Protein AF-A0A2G2HK01-F1 (afdb_monomer)

Secondary structure (DSSP, 8-state):
--HHHHHHHHHHHHHHHHHS---PPPTTHHHHHHHHHHHHHHHHHHTS---SS-HHHHHHHHHHHHHHHHHHHHTT--GGGSTTTTS--HHHHHHT-----------HHHHHHHHHHHHHHHHHHHHHHHHHHTT--

Structure (mmCIF, N/CA/C/O backbone):
data_AF-A0A2G2HK01-F1
#
_entry.id   AF-A0A2G2HK01-F1
#
loop_
_atom_site.group_PDB
_atom_site.id
_atom_site.type_symbol
_atom_site.label_atom_id
_atom_site.label_alt_id
_atom_site.label_comp_id
_atom_site.label_asym_id
_atom_site.label_entity_id
_atom_site.label_seq_id
_atom_site.pdbx_PDB_ins_code
_atom_site.Cartn_x
_atom_site.Cartn_y
_atom_site.Cartn_z
_atom_site.occupancy
_atom_site.B_iso_or_equiv
_atom_site.auth_seq_id
_atom_site.auth_comp_id
_atom_site.auth_asym_id
_atom_site.auth_atom_id
_atom_site.pdbx_PDB_model_num
ATOM 1 N N . MET A 1 1 ? -70.592 -17.826 31.560 1.00 55.47 1 MET A N 1
ATOM 2 C CA . MET A 1 1 ? -70.118 -16.993 32.683 1.00 55.47 1 MET A CA 1
ATOM 3 C C . MET A 1 1 ? -70.960 -15.733 32.744 1.00 55.47 1 MET A C 1
ATOM 5 O O . MET A 1 1 ? -71.264 -15.194 31.686 1.00 55.47 1 MET A O 1
ATOM 9 N N . ASN A 1 2 ? -71.376 -15.318 33.939 1.00 65.50 2 ASN A N 1
ATOM 10 C CA . ASN A 1 2 ? -72.140 -14.092 34.177 1.00 65.50 2 ASN A CA 1
ATOM 11 C C . ASN A 1 2 ? -71.162 -12.907 34.314 1.00 65.50 2 ASN A C 1
ATOM 13 O O . ASN A 1 2 ? -70.094 -13.079 34.890 1.00 65.50 2 ASN A O 1
ATOM 17 N N . ASP A 1 3 ? -71.505 -11.713 33.826 1.00 73.31 3 ASP A N 1
ATOM 18 C CA . ASP A 1 3 ? -70.602 -10.537 33.812 1.00 73.31 3 ASP A CA 1
ATOM 19 C C . ASP A 1 3 ? -70.086 -10.149 35.212 1.00 73.31 3 ASP A C 1
ATOM 21 O O . ASP A 1 3 ? -68.968 -9.671 35.395 1.00 73.31 3 ASP A O 1
ATOM 25 N N . LYS A 1 4 ? -70.899 -10.433 36.234 1.00 75.00 4 LYS A N 1
ATOM 26 C CA . LYS A 1 4 ? -70.563 -10.227 37.647 1.00 75.00 4 LYS A CA 1
ATOM 27 C C . LYS A 1 4 ? -69.402 -11.107 38.119 1.00 75.00 4 LYS A C 1
ATOM 29 O O . LYS A 1 4 ? -68.633 -10.675 38.970 1.00 75.00 4 LYS A O 1
ATOM 34 N N . ASP A 1 5 ? -69.263 -12.307 37.560 1.00 77.69 5 ASP A N 1
ATOM 35 C CA . ASP A 1 5 ? -68.208 -13.252 37.937 1.00 77.69 5 ASP A CA 1
ATOM 36 C C . ASP A 1 5 ? -66.843 -12.792 37.400 1.00 77.69 5 ASP A C 1
ATOM 38 O O . ASP A 1 5 ? -65.831 -12.945 38.079 1.00 77.69 5 ASP A O 1
ATOM 42 N N . ASN A 1 6 ? -66.818 -12.165 36.216 1.00 77.81 6 ASN A N 1
ATOM 43 C CA . ASN A 1 6 ? -65.603 -11.592 35.626 1.00 77.81 6 ASN A CA 1
ATOM 44 C C . ASN A 1 6 ? -65.096 -10.399 36.446 1.00 77.81 6 ASN A C 1
ATOM 46 O O . ASN A 1 6 ? -63.906 -10.301 36.727 1.00 77.81 6 ASN A O 1
ATOM 50 N N . HIS A 1 7 ? -66.012 -9.533 36.889 1.00 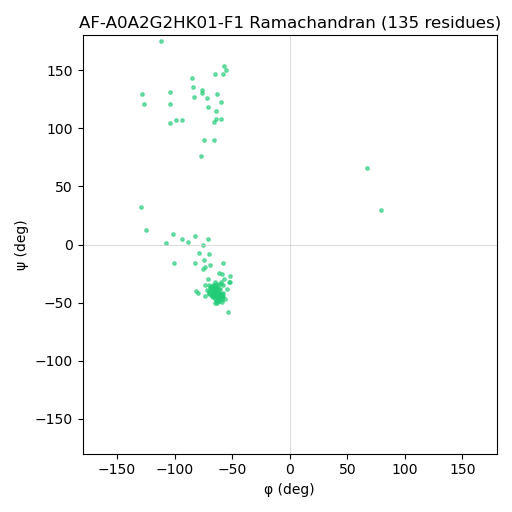82.25 7 HIS A N 1
ATOM 51 C CA . HIS A 1 7 ? -65.671 -8.357 37.691 1.00 82.25 7 HIS A CA 1
ATOM 52 C C . HIS A 1 7 ? -65.077 -8.733 39.056 1.00 82.25 7 HIS A C 1
ATOM 54 O O . HIS A 1 7 ? -64.115 -8.120 39.511 1.00 82.25 7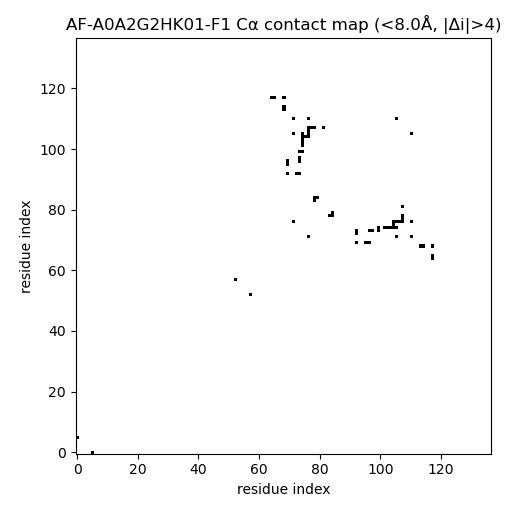 HIS A O 1
ATOM 60 N N . LEU A 1 8 ? -65.617 -9.781 39.688 1.00 83.88 8 LEU A N 1
ATOM 61 C CA . LEU A 1 8 ? -65.085 -10.324 40.940 1.00 83.88 8 LEU A CA 1
ATOM 62 C C . LEU A 1 8 ? -63.692 -10.938 40.757 1.00 83.88 8 LEU A C 1
ATOM 64 O O . LEU A 1 8 ? -62.852 -10.827 41.650 1.00 83.88 8 LEU A O 1
ATOM 68 N N . LEU A 1 9 ? -63.443 -11.576 39.610 1.00 86.25 9 LEU A N 1
ATOM 69 C CA . LEU A 1 9 ? -62.143 -12.156 39.284 1.00 86.25 9 LEU A CA 1
ATOM 70 C C . LEU A 1 9 ? -61.088 -11.069 39.028 1.00 86.25 9 LEU A C 1
ATOM 72 O O . LEU A 1 9 ? -59.980 -11.168 39.553 1.00 86.25 9 LEU A O 1
ATOM 76 N N . ASP A 1 10 ? -61.445 -10.010 38.300 1.00 87.25 10 ASP A N 1
ATOM 77 C CA . ASP A 1 10 ? -60.569 -8.859 38.052 1.00 87.25 10 ASP A CA 1
ATOM 78 C C . ASP A 1 10 ? -60.238 -8.098 39.343 1.00 87.25 10 ASP A C 1
ATOM 80 O O . ASP A 1 10 ? -59.077 -7.749 39.577 1.00 87.25 10 ASP A O 1
ATOM 84 N N . ASP A 1 11 ? -61.222 -7.892 40.223 1.00 89.12 11 ASP A N 1
ATOM 85 C CA . ASP A 1 11 ? -61.003 -7.259 41.529 1.00 89.12 11 ASP A CA 1
ATOM 86 C C . ASP A 1 11 ? -60.109 -8.120 42.432 1.00 89.12 11 ASP A C 1
ATOM 88 O O . ASP A 1 11 ? -59.240 -7.598 43.140 1.00 89.12 11 ASP A O 1
ATOM 92 N N . PHE A 1 12 ? -60.269 -9.446 42.378 1.00 87.88 12 PHE A N 1
ATOM 93 C CA . PHE A 1 12 ? -59.417 -10.387 43.101 1.00 87.88 12 PHE A CA 1
ATOM 94 C C . PHE A 1 12 ? -57.970 -10.357 42.590 1.00 87.88 12 PHE A C 1
ATOM 96 O O . PHE A 1 12 ? -57.038 -10.246 43.390 1.00 87.88 12 PHE A O 1
ATOM 103 N N . ILE A 1 13 ? -57.770 -10.383 41.269 1.00 86.50 13 ILE A N 1
ATOM 104 C CA . ILE A 1 13 ? -56.442 -10.297 40.645 1.00 86.50 13 ILE A CA 1
ATOM 105 C C . ILE A 1 13 ? -55.776 -8.956 40.971 1.00 86.50 13 ILE A C 1
ATOM 107 O O . ILE A 1 13 ? -54.621 -8.933 41.401 1.00 86.50 13 ILE A O 1
ATOM 111 N N . ASN A 1 14 ? -56.500 -7.840 40.854 1.00 85.56 14 ASN A N 1
ATOM 112 C CA . ASN A 1 14 ? -55.976 -6.516 41.198 1.00 85.56 14 ASN A CA 1
ATOM 113 C C . ASN A 1 14 ? -55.571 -6.408 42.669 1.00 85.56 14 ASN A C 1
ATOM 115 O O . ASN A 1 14 ? -54.562 -5.774 42.988 1.00 85.56 14 ASN A O 1
ATOM 119 N N . LYS A 1 15 ? -56.341 -7.025 43.572 1.00 86.00 15 LYS A N 1
ATOM 120 C CA . LYS A 1 15 ? -56.014 -7.059 44.997 1.00 86.00 15 LYS A CA 1
ATOM 121 C C . LYS A 1 15 ? -54.756 -7.884 45.259 1.00 86.00 15 LYS A C 1
ATOM 123 O O . LYS A 1 15 ? -53.863 -7.394 45.944 1.00 86.00 15 LYS A O 1
ATOM 128 N N . MET A 1 16 ? -54.630 -9.060 44.642 1.00 83.75 16 MET A N 1
ATOM 129 C CA . MET A 1 16 ? -53.420 -9.881 44.766 1.00 83.75 16 MET A CA 1
ATOM 130 C C . MET A 1 16 ? -52.174 -9.172 44.217 1.00 83.75 16 MET A C 1
ATOM 132 O O . MET A 1 16 ? -51.126 -9.195 44.858 1.00 83.75 16 MET A O 1
ATOM 136 N N . ILE A 1 17 ? -52.281 -8.485 43.075 1.00 82.06 17 ILE A N 1
ATOM 137 C CA . ILE A 1 17 ? -51.164 -7.724 42.488 1.00 82.06 17 ILE A CA 1
ATOM 138 C C . ILE A 1 17 ? -50.769 -6.535 43.378 1.00 82.06 17 ILE A C 1
ATOM 140 O O . ILE A 1 17 ? -49.581 -6.270 43.541 1.00 82.06 17 ILE A O 1
ATOM 144 N N . LYS A 1 18 ? -51.737 -5.834 43.987 1.00 80.12 18 LYS A N 1
ATOM 145 C CA . LYS A 1 18 ? -51.464 -4.719 44.916 1.00 80.12 18 LYS A CA 1
ATOM 146 C C . LYS A 1 18 ? -50.861 -5.160 46.248 1.00 80.12 18 LYS A C 1
ATOM 148 O O . LYS A 1 18 ? -50.089 -4.403 46.829 1.00 80.12 18 LYS A O 1
ATOM 153 N N . GLU A 1 19 ? -51.257 -6.326 46.753 1.00 79.00 19 GLU A N 1
ATOM 154 C CA . GLU A 1 19 ? -50.768 -6.875 48.025 1.00 79.00 19 GLU A CA 1
ATOM 155 C C . GLU A 1 19 ? -49.417 -7.590 47.876 1.00 79.00 19 GLU A C 1
ATOM 157 O O . GLU A 1 19 ? -48.717 -7.805 48.866 1.00 79.00 19 GLU A O 1
ATOM 162 N N . THR A 1 20 ? -49.015 -7.911 46.644 1.00 74.19 20 THR A N 1
ATOM 163 C CA . THR A 1 20 ? -47.686 -8.454 46.362 1.00 74.19 20 THR A CA 1
ATOM 164 C C . THR A 1 20 ? -46.637 -7.345 46.529 1.00 74.19 20 THR A C 1
ATOM 166 O O . THR A 1 20 ? -46.769 -6.281 45.917 1.00 74.19 20 THR A O 1
ATOM 169 N N . PRO A 1 21 ? -45.585 -7.544 47.346 1.00 68.31 21 PRO A N 1
ATOM 170 C CA . PRO A 1 21 ? -44.530 -6.554 47.500 1.00 68.31 21 PRO A CA 1
ATOM 171 C C . PRO A 1 21 ? -43.868 -6.296 46.147 1.00 68.31 21 PRO A C 1
ATOM 173 O O . PRO A 1 21 ? -43.364 -7.210 45.500 1.00 68.31 21 PRO A O 1
ATOM 176 N N . ILE A 1 22 ? -43.881 -5.033 45.721 1.00 70.75 22 ILE A N 1
ATOM 177 C CA . ILE A 1 22 ? -43.235 -4.602 44.484 1.00 70.75 22 ILE A CA 1
ATOM 178 C C . ILE A 1 22 ? -41.734 -4.831 44.663 1.00 70.75 22 ILE A C 1
ATOM 180 O O . ILE A 1 22 ? -41.087 -4.123 45.442 1.00 70.75 22 ILE A O 1
ATOM 184 N N . GLU A 1 23 ? -41.190 -5.830 43.970 1.00 71.38 23 GLU A N 1
ATOM 185 C CA . GLU A 1 23 ? -39.754 -6.079 43.928 1.00 71.38 23 GLU A CA 1
ATOM 186 C C . GLU A 1 23 ? -39.074 -4.835 43.359 1.00 71.38 23 GLU A C 1
ATOM 188 O O . GLU A 1 23 ? -39.220 -4.484 42.186 1.00 71.38 23 GLU A O 1
ATOM 193 N N . LYS A 1 24 ? -38.378 -4.099 44.228 1.00 73.62 24 LYS A N 1
ATOM 194 C CA . LYS A 1 24 ? -37.617 -2.933 43.800 1.00 73.62 24 LYS A CA 1
ATOM 195 C C . LYS A 1 24 ? -36.343 -3.440 43.135 1.00 73.62 24 LYS A C 1
ATOM 197 O O . LYS A 1 24 ? -35.657 -4.273 43.734 1.00 73.62 24 LYS A O 1
ATOM 202 N N . PRO A 1 25 ? -36.006 -2.947 41.932 1.00 76.94 25 PRO A N 1
ATOM 203 C CA . PRO A 1 25 ? -34.728 -3.276 41.328 1.00 76.94 25 PRO A CA 1
ATOM 204 C C . PRO A 1 25 ? -33.599 -2.869 42.280 1.00 76.94 25 PRO A C 1
ATOM 206 O O . PRO A 1 25 ? -33.759 -1.961 43.104 1.00 76.94 25 PRO A O 1
ATOM 209 N N . SER A 1 26 ? -32.454 -3.543 42.174 1.00 83.12 26 SER A N 1
ATOM 210 C CA . SER A 1 26 ? -31.275 -3.142 42.937 1.00 83.12 26 SER A CA 1
ATOM 211 C C . SER A 1 26 ? -30.934 -1.677 42.646 1.00 83.12 26 SER A C 1
ATOM 213 O O . SER A 1 26 ? -31.193 -1.175 41.549 1.00 83.12 26 SER A O 1
ATOM 215 N N . ALA A 1 27 ? -30.344 -0.985 43.624 1.00 82.31 27 ALA A N 1
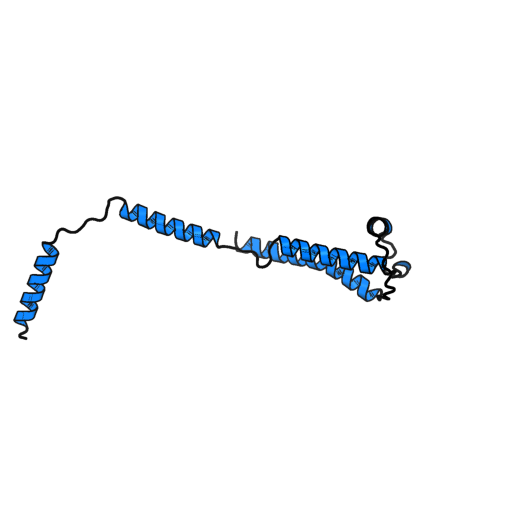ATOM 216 C CA . ALA A 1 27 ? -29.947 0.417 43.471 1.00 82.31 27 ALA A CA 1
ATOM 217 C C . ALA A 1 27 ? -29.074 0.641 42.218 1.00 82.31 27 ALA A C 1
ATOM 219 O O . ALA A 1 27 ? -29.197 1.662 41.546 1.00 82.31 27 ALA A O 1
ATOM 220 N N . ASP A 1 28 ? -28.280 -0.369 41.857 1.00 85.00 28 ASP A N 1
ATOM 221 C CA . ASP A 1 28 ? -27.343 -0.334 40.734 1.00 85.00 28 ASP A CA 1
ATOM 222 C C . ASP A 1 28 ? -27.922 -0.877 39.420 1.00 85.00 28 ASP A C 1
ATOM 22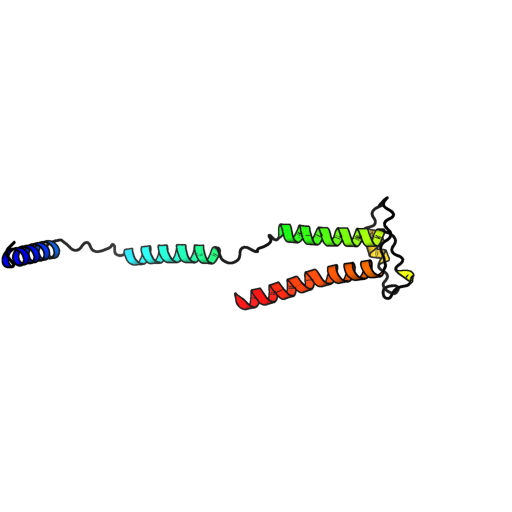4 O O . ASP A 1 28 ? -27.204 -0.978 38.428 1.00 85.00 28 ASP A O 1
ATOM 228 N N . PHE A 1 29 ? -29.209 -1.235 39.366 1.00 83.69 29 PHE A N 1
ATOM 229 C CA . PHE A 1 29 ? -29.818 -1.831 38.172 1.00 83.69 29 PHE A CA 1
ATOM 230 C C . PHE A 1 29 ? -29.648 -0.948 36.930 1.00 83.69 29 PHE A C 1
ATOM 232 O O . PHE A 1 29 ? -29.215 -1.424 35.884 1.00 83.69 29 PHE A O 1
ATOM 239 N N . SER A 1 30 ? -29.928 0.352 37.060 1.00 87.50 30 SER A N 1
ATOM 240 C CA . SER A 1 30 ? -29.781 1.306 35.954 1.00 87.50 30 SER A CA 1
ATOM 241 C C . SER A 1 30 ? -28.317 1.466 35.529 1.00 87.50 30 SER A C 1
ATOM 243 O O . SER A 1 30 ? -28.021 1.469 34.335 1.00 87.50 30 SER A O 1
ATOM 245 N N . GLY A 1 31 ? -27.392 1.517 36.496 1.00 86.88 31 GLY A N 1
ATOM 246 C CA . GLY A 1 31 ? -25.952 1.580 36.230 1.00 86.88 31 GLY A CA 1
ATOM 247 C C . GLY A 1 31 ? -25.459 0.348 35.472 1.00 86.88 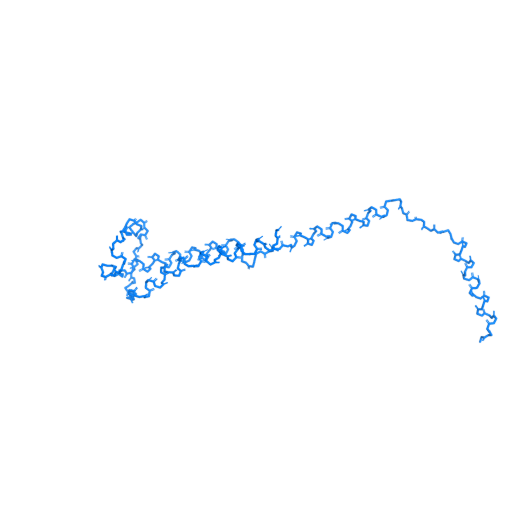31 GLY A C 1
ATOM 248 O O . GLY A 1 31 ? -24.853 0.478 34.415 1.00 86.88 31 GLY A O 1
ATOM 249 N N . ASN A 1 32 ? -25.836 -0.846 35.932 1.00 87.44 32 ASN A N 1
ATOM 250 C CA . ASN A 1 32 ? -25.465 -2.112 35.300 1.00 87.44 32 ASN A CA 1
ATOM 251 C C . ASN A 1 32 ? -26.047 -2.263 33.886 1.00 87.44 32 ASN A C 1
ATOM 253 O O . ASN A 1 32 ? -25.376 -2.778 32.991 1.00 87.44 32 ASN A O 1
ATOM 257 N N . VAL A 1 33 ? -27.286 -1.807 33.664 1.00 89.00 33 VAL A N 1
ATOM 258 C CA . VAL A 1 33 ? -27.906 -1.799 32.330 1.00 89.00 33 VAL A CA 1
ATOM 259 C C . VAL A 1 33 ? -27.191 -0.808 31.413 1.00 89.00 33 VAL A C 1
ATOM 261 O O . VAL A 1 33 ? -26.877 -1.158 30.276 1.00 89.00 33 VAL A O 1
ATOM 264 N N . MET A 1 34 ? -26.881 0.396 31.897 1.00 87.38 34 MET A N 1
ATOM 265 C CA . MET A 1 34 ? -26.177 1.401 31.102 1.00 87.38 34 MET A CA 1
ATOM 266 C C . MET A 1 34 ? -24.741 0.968 30.781 1.00 87.38 34 MET A C 1
ATOM 268 O O . MET A 1 34 ? -24.289 1.148 29.654 1.00 87.38 34 MET A O 1
ATOM 272 N N . ASP A 1 35 ? -24.050 0.311 31.710 1.00 88.19 35 ASP A N 1
ATOM 273 C CA . ASP A 1 35 ? -22.726 -0.273 31.479 1.00 88.19 35 ASP A CA 1
ATOM 274 C C . ASP A 1 35 ? -22.779 -1.421 30.463 1.00 88.19 35 ASP A C 1
ATOM 276 O O . ASP A 1 35 ? -21.942 -1.507 29.556 1.00 88.19 35 ASP A O 1
ATOM 280 N N . ALA A 1 36 ? -23.798 -2.279 30.537 1.00 86.38 36 ALA A N 1
ATOM 281 C CA . ALA A 1 36 ? -24.025 -3.311 29.530 1.00 86.38 36 ALA A CA 1
ATOM 282 C C . ALA A 1 36 ? -24.295 -2.702 28.140 1.00 86.38 36 ALA A C 1
ATOM 284 O O . ALA A 1 36 ? -23.729 -3.161 27.147 1.00 86.38 36 ALA A O 1
ATOM 285 N N . ILE A 1 37 ? -25.090 -1.633 28.054 1.00 86.69 37 ILE A N 1
ATOM 286 C CA . ILE A 1 37 ? -25.355 -0.924 26.793 1.00 86.69 37 ILE A CA 1
ATOM 287 C C . ILE A 1 37 ? -24.071 -0.276 26.263 1.00 86.69 37 ILE A C 1
ATOM 289 O O . ILE A 1 37 ? -23.688 -0.528 25.121 1.00 86.69 37 ILE A O 1
ATOM 293 N N . ASN A 1 38 ? -23.349 0.469 27.100 1.00 84.50 38 ASN A N 1
ATOM 294 C CA . ASN A 1 38 ? -22.100 1.135 26.734 1.00 84.50 38 ASN A CA 1
ATOM 295 C C . ASN A 1 38 ? -21.046 0.137 26.248 1.00 84.50 38 ASN A C 1
ATOM 297 O O . ASN A 1 38 ? -20.373 0.373 25.248 1.00 84.50 38 ASN A O 1
ATOM 301 N N . THR A 1 39 ? -20.904 -1.016 26.905 1.00 80.81 39 THR A N 1
ATOM 302 C CA . THR A 1 39 ? -19.955 -2.048 26.461 1.00 80.81 39 THR A CA 1
ATOM 303 C C . THR A 1 39 ? -20.346 -2.669 25.119 1.00 80.81 39 THR A C 1
ATOM 305 O O . THR A 1 39 ? -19.461 -2.982 24.318 1.00 80.81 39 THR A O 1
ATOM 308 N N . LEU A 1 40 ? -21.642 -2.822 24.831 1.00 77.94 40 LEU A N 1
ATOM 309 C CA . LEU A 1 40 ? -22.135 -3.273 23.527 1.00 77.94 40 LEU A CA 1
ATOM 310 C C . LEU A 1 40 ? -21.927 -2.211 22.440 1.00 77.94 40 LEU A C 1
ATOM 312 O O . LEU A 1 40 ? -21.468 -2.547 21.347 1.00 77.94 40 LEU A O 1
ATOM 316 N N . GLU A 1 41 ? -22.183 -0.939 22.744 1.00 74.56 41 GLU A N 1
ATOM 317 C CA . GLU A 1 41 ? -21.946 0.186 21.834 1.00 74.56 41 GLU A CA 1
ATOM 318 C C . GLU A 1 41 ? -20.457 0.365 21.532 1.00 74.56 41 GLU A C 1
ATOM 320 O O . GLU A 1 41 ? -20.074 0.463 20.369 1.00 74.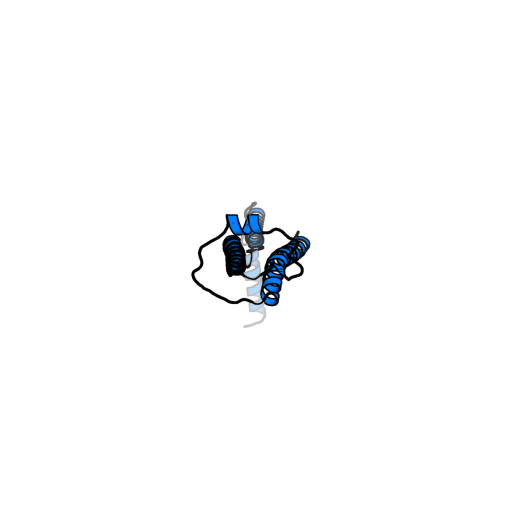56 41 GLU A O 1
ATOM 325 N N . LEU A 1 42 ? -19.589 0.286 22.545 1.00 68.81 42 LEU A N 1
ATOM 326 C CA . LEU A 1 42 ? -18.134 0.328 22.379 1.00 68.81 42 LEU A CA 1
ATOM 327 C C . LEU A 1 42 ? -17.620 -0.863 21.563 1.00 68.81 42 LEU A C 1
ATOM 329 O O . LEU A 1 42 ? -16.711 -0.704 20.749 1.00 68.81 42 LEU A O 1
ATOM 333 N N . LYS A 1 43 ? -18.199 -2.059 21.731 1.00 63.94 43 LYS A N 1
ATOM 334 C CA . LYS A 1 43 ? -17.888 -3.225 20.882 1.00 63.94 43 LYS A CA 1
ATOM 335 C C . LYS A 1 43 ? -18.357 -3.022 19.439 1.00 63.94 43 LYS A C 1
ATOM 337 O O . LYS A 1 43 ? -17.663 -3.447 18.517 1.00 63.94 43 LYS A O 1
ATOM 342 N N . LYS A 1 44 ? -19.495 -2.356 19.229 1.00 61.19 44 LYS A N 1
ATOM 343 C CA . LYS A 1 44 ? -20.037 -2.021 17.903 1.00 61.19 44 LYS A CA 1
ATOM 344 C C . LYS A 1 44 ? -19.219 -0.920 17.215 1.00 61.19 44 LYS A C 1
ATOM 346 O O . LYS A 1 44 ? -18.925 -1.047 16.032 1.00 61.19 44 LYS A O 1
ATOM 351 N N . ALA A 1 45 ? -18.762 0.081 17.966 1.00 60.16 45 ALA A N 1
ATOM 352 C CA . ALA A 1 45 ? -17.853 1.131 17.510 1.00 60.16 45 ALA A CA 1
ATOM 353 C C . ALA A 1 45 ? -16.443 0.591 17.214 1.00 60.16 45 ALA A C 1
ATOM 355 O O . ALA A 1 45 ? -15.831 0.978 16.227 1.00 60.16 45 ALA A O 1
ATOM 356 N N . LYS A 1 46 ? -15.944 -0.380 17.992 1.00 55.00 46 LYS A N 1
ATOM 357 C CA . LYS A 1 46 ? -14.691 -1.103 17.683 1.00 55.00 46 LYS A CA 1
ATOM 358 C C . LYS A 1 46 ? -14.795 -2.018 16.459 1.00 55.00 46 LYS A C 1
ATOM 360 O O . LYS A 1 46 ? -13.771 -2.396 15.902 1.00 55.00 46 LYS A O 1
ATOM 365 N N . ARG A 1 47 ? -16.014 -2.361 16.030 1.00 54.59 47 ARG A N 1
ATOM 366 C CA . ARG A 1 47 ? -16.306 -3.008 14.740 1.00 54.59 47 ARG A CA 1
ATOM 367 C C . ARG A 1 47 ? -16.386 -2.011 13.575 1.00 54.59 47 ARG A C 1
ATOM 369 O O . ARG A 1 47 ? -16.772 -2.407 12.478 1.00 54.59 47 ARG A O 1
ATOM 376 N N . ALA A 1 48 ? -16.058 -0.737 13.782 1.00 61.81 48 ALA A N 1
ATOM 377 C CA . ALA A 1 48 ? -15.983 0.229 12.698 1.00 61.81 48 ALA A CA 1
ATOM 378 C C . ALA A 1 48 ? -14.619 0.137 11.993 1.00 61.81 48 ALA A C 1
ATOM 380 O O . ALA A 1 48 ? -13.567 0.236 12.620 1.00 61.81 48 ALA A O 1
ATOM 381 N N . PHE A 1 49 ? -14.685 -0.029 10.671 1.00 56.78 49 PHE A N 1
ATOM 382 C CA . PHE A 1 49 ? -13.583 0.014 9.705 1.00 56.78 49 PHE A CA 1
ATOM 383 C C . PHE A 1 49 ? -12.550 -1.108 9.792 1.00 56.78 49 PHE A C 1
ATOM 385 O O . PHE A 1 49 ? -11.356 -0.883 9.987 1.00 56.78 49 PHE A O 1
ATOM 392 N N . GLU A 1 50 ? -12.996 -2.330 9.496 1.00 63.66 50 GLU A N 1
ATOM 393 C CA . GLU A 1 50 ? -12.079 -3.316 8.935 1.00 63.66 50 GLU A CA 1
ATOM 394 C C . GLU A 1 50 ? -11.739 -2.894 7.491 1.00 63.66 50 GLU A C 1
ATOM 396 O O . GLU A 1 50 ? -12.644 -2.743 6.663 1.00 63.66 50 GLU A O 1
ATOM 401 N N . PRO A 1 51 ? -10.464 -2.613 7.166 1.00 67.75 51 PRO A N 1
ATOM 402 C CA . PRO A 1 51 ? -10.097 -2.238 5.809 1.00 67.75 51 PRO A CA 1
ATOM 403 C C . PRO A 1 51 ? -10.395 -3.413 4.869 1.00 67.75 51 PRO A C 1
ATOM 405 O O . PRO A 1 51 ? -9.936 -4.523 5.127 1.00 67.75 51 PRO A O 1
ATOM 408 N N . LEU A 1 52 ? -11.110 -3.165 3.757 1.00 70.25 52 LEU A N 1
ATOM 409 C CA . LEU A 1 52 ? -11.479 -4.201 2.769 1.00 70.25 52 LEU A CA 1
ATOM 410 C C . LEU A 1 52 ? -10.273 -5.028 2.292 1.00 70.25 52 LEU A C 1
ATOM 412 O O . LEU A 1 52 ? -10.418 -6.174 1.880 1.00 70.25 52 LEU A O 1
ATOM 416 N N . ILE A 1 53 ? -9.081 -4.431 2.337 1.00 78.12 53 ILE A N 1
ATOM 417 C CA . ILE A 1 53 ? -7.811 -5.076 2.033 1.00 78.12 53 ILE A CA 1
ATOM 418 C C . ILE A 1 53 ? -6.871 -4.840 3.216 1.00 78.12 53 ILE A C 1
ATOM 420 O O . ILE A 1 53 ? -6.551 -3.699 3.556 1.00 78.12 53 ILE A O 1
ATOM 424 N N . SER A 1 54 ? -6.396 -5.924 3.833 1.00 82.25 54 SER A N 1
ATOM 425 C CA . SER A 1 54 ? -5.406 -5.858 4.912 1.00 82.25 54 SER A CA 1
ATOM 426 C C . SER A 1 54 ? -4.125 -5.151 4.456 1.00 82.25 54 SER A C 1
ATOM 428 O O . SER A 1 54 ? -3.674 -5.326 3.322 1.00 82.25 54 SER A O 1
ATOM 430 N N . LYS A 1 55 ? -3.469 -4.423 5.370 1.00 80.44 55 LYS A N 1
ATOM 431 C CA . LYS A 1 55 ? -2.185 -3.739 5.116 1.00 80.44 55 LYS A CA 1
ATOM 432 C C . LYS A 1 55 ? -1.122 -4.673 4.515 1.00 80.44 55 LYS A C 1
ATOM 434 O O . LYS A 1 55 ? -0.313 -4.235 3.705 1.00 80.44 55 LYS A O 1
ATOM 439 N N . LYS A 1 56 ? -1.148 -5.963 4.876 1.00 87.00 56 LYS A N 1
ATOM 440 C CA . LYS A 1 56 ? -0.232 -6.986 4.339 1.00 87.00 56 LYS A CA 1
ATOM 441 C C . LYS A 1 56 ? -0.478 -7.269 2.855 1.00 87.00 56 LYS A C 1
ATOM 443 O O . LYS A 1 56 ? 0.468 -7.333 2.081 1.00 87.00 56 LYS A O 1
ATOM 448 N N . VAL A 1 57 ? -1.745 -7.401 2.460 1.00 87.56 57 VAL A N 1
ATOM 449 C CA . VAL A 1 57 ? -2.138 -7.625 1.058 1.00 87.56 57 VAL A CA 1
ATOM 450 C C . VAL A 1 57 ? -1.800 -6.395 0.220 1.00 87.56 57 VAL A C 1
ATOM 452 O O . VAL A 1 57 ? -1.298 -6.513 -0.890 1.00 87.56 57 VAL A O 1
ATOM 455 N N . TRP A 1 58 ? -1.971 -5.211 0.800 1.00 86.06 58 TRP A N 1
ATOM 456 C CA . TRP A 1 58 ? -1.546 -3.949 0.208 1.00 86.06 58 TRP A CA 1
ATOM 457 C C . TRP A 1 58 ? -0.039 -3.879 -0.078 1.00 86.06 58 TRP A C 1
ATOM 459 O O . TRP A 1 58 ? 0.372 -3.476 -1.167 1.00 86.06 58 TRP A O 1
ATOM 469 N N . LEU A 1 59 ? 0.784 -4.325 0.874 1.00 87.50 59 LEU A N 1
ATOM 470 C CA . LEU A 1 59 ? 2.230 -4.459 0.683 1.00 87.50 59 LEU A CA 1
ATOM 471 C C . LEU A 1 59 ? 2.572 -5.434 -0.450 1.00 87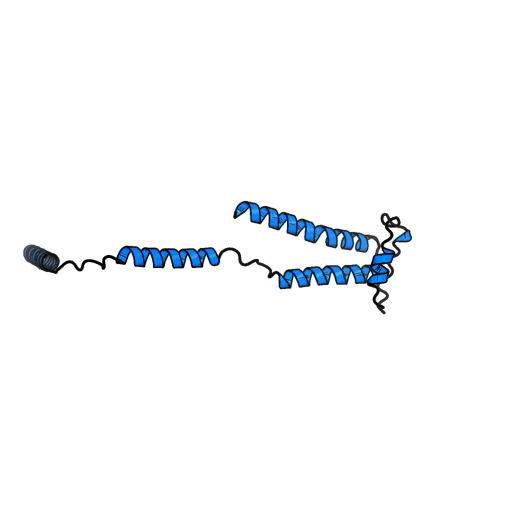.50 59 LEU A C 1
ATOM 473 O O . LEU A 1 59 ? 3.440 -5.137 -1.265 1.00 87.50 59 LEU A O 1
ATOM 477 N N . LEU A 1 60 ? 1.863 -6.561 -0.527 1.00 91.19 60 LEU A N 1
ATOM 478 C CA . LEU A 1 60 ? 2.069 -7.574 -1.562 1.00 91.19 60 LEU A CA 1
ATOM 479 C C . LEU A 1 60 ? 1.710 -7.060 -2.966 1.00 91.19 60 LEU A C 1
ATOM 481 O O . LEU A 1 60 ? 2.468 -7.285 -3.905 1.00 91.19 60 LEU A O 1
ATOM 485 N N . ILE A 1 61 ? 0.605 -6.318 -3.106 1.00 87.94 61 ILE A N 1
ATOM 486 C CA . ILE A 1 61 ? 0.212 -5.683 -4.377 1.00 87.94 61 ILE A CA 1
ATOM 487 C C . ILE A 1 61 ? 1.273 -4.669 -4.819 1.00 87.94 61 ILE A C 1
ATOM 489 O O . ILE A 1 61 ? 1.703 -4.690 -5.971 1.00 87.94 61 ILE A O 1
ATOM 493 N N . SER A 1 62 ? 1.723 -3.810 -3.899 1.00 87.25 62 SER A N 1
ATOM 494 C CA . SER A 1 62 ? 2.771 -2.821 -4.179 1.00 87.25 62 SER A CA 1
ATOM 495 C C . SER A 1 62 ? 4.068 -3.493 -4.637 1.00 87.25 62 SER A C 1
ATOM 497 O O . SER A 1 62 ? 4.623 -3.131 -5.674 1.00 87.25 62 SER A O 1
ATOM 499 N N . ALA A 1 63 ? 4.502 -4.536 -3.923 1.00 89.81 63 ALA A N 1
ATOM 500 C CA . ALA A 1 63 ? 5.678 -5.315 -4.295 1.00 89.81 63 ALA A CA 1
ATOM 501 C C . ALA A 1 63 ? 5.539 -5.927 -5.699 1.00 89.81 63 ALA A C 1
ATOM 503 O O . ALA A 1 63 ? 6.458 -5.807 -6.502 1.00 89.81 63 ALA A O 1
ATOM 504 N N . GLY A 1 64 ? 4.376 -6.499 -6.034 1.00 89.19 64 GLY A N 1
ATOM 505 C CA . GLY A 1 64 ? 4.120 -7.067 -7.361 1.00 89.19 64 GLY A CA 1
ATOM 506 C C . GLY A 1 64 ? 4.218 -6.041 -8.494 1.00 89.19 64 GLY A C 1
ATOM 507 O O . GLY A 1 64 ? 4.843 -6.315 -9.518 1.00 89.19 64 GLY A O 1
ATOM 508 N N . ILE A 1 65 ? 3.663 -4.839 -8.301 1.00 86.62 65 ILE A N 1
ATOM 509 C CA . ILE A 1 65 ? 3.753 -3.746 -9.286 1.00 86.62 65 ILE A CA 1
ATOM 510 C C . ILE A 1 65 ? 5.210 -3.309 -9.481 1.00 86.62 65 ILE A C 1
ATOM 512 O O . ILE A 1 65 ? 5.652 -3.108 -10.615 1.00 86.62 65 ILE A O 1
ATOM 516 N N . ILE A 1 66 ? 5.969 -3.194 -8.388 1.00 84.81 66 ILE A N 1
ATOM 517 C CA . ILE A 1 66 ? 7.388 -2.819 -8.425 1.00 84.81 66 ILE A CA 1
ATOM 518 C C . ILE A 1 66 ? 8.195 -3.876 -9.185 1.00 84.81 66 ILE A C 1
ATOM 520 O O . ILE A 1 66 ? 8.908 -3.534 -10.129 1.00 84.81 66 ILE A O 1
ATOM 524 N N . THR A 1 67 ? 8.036 -5.157 -8.841 1.00 84.94 67 THR A N 1
ATOM 525 C CA . THR A 1 67 ? 8.717 -6.270 -9.517 1.00 84.94 67 THR A CA 1
ATOM 526 C C . THR A 1 67 ? 8.392 -6.313 -11.008 1.00 84.94 67 THR A C 1
ATOM 528 O O . THR A 1 67 ? 9.303 -6.451 -11.823 1.00 84.94 67 THR A O 1
ATOM 531 N N . LEU A 1 68 ? 7.122 -6.134 -11.384 1.00 83.50 68 LEU A N 1
ATOM 532 C CA . LEU A 1 68 ? 6.714 -6.104 -12.789 1.00 83.50 68 LEU A CA 1
ATOM 533 C C . LEU A 1 68 ? 7.345 -4.923 -13.540 1.00 83.50 68 LEU A C 1
ATOM 535 O O . LEU A 1 68 ? 7.820 -5.086 -14.660 1.00 83.50 68 LEU A O 1
ATOM 539 N N . THR A 1 69 ? 7.403 -3.747 -12.914 1.00 79.12 69 THR A N 1
ATOM 540 C CA . THR A 1 69 ? 8.020 -2.554 -13.513 1.00 79.12 69 THR A CA 1
ATOM 541 C C . THR A 1 69 ? 9.518 -2.762 -13.748 1.00 79.12 69 THR A C 1
ATOM 543 O O . THR A 1 69 ? 10.021 -2.462 -14.828 1.00 79.12 69 THR A O 1
ATOM 546 N N . ILE A 1 70 ? 10.231 -3.327 -12.769 1.00 78.81 70 ILE A N 1
ATOM 547 C CA . ILE A 1 70 ? 11.661 -3.656 -12.884 1.00 78.81 70 ILE A CA 1
ATOM 548 C C . ILE A 1 70 ? 11.900 -4.692 -13.987 1.00 78.81 70 ILE A C 1
ATOM 550 O O . ILE A 1 70 ? 12.848 -4.570 -14.762 1.00 78.81 70 ILE A O 1
ATOM 554 N N . PHE A 1 71 ? 11.039 -5.703 -14.081 1.00 78.69 71 PHE A N 1
ATOM 555 C CA . PHE A 1 71 ? 11.128 -6.720 -15.124 1.00 78.69 71 PHE A CA 1
ATOM 556 C C . PHE A 1 71 ? 10.992 -6.111 -16.528 1.00 78.69 71 PHE A C 1
ATOM 558 O O . PHE A 1 71 ? 11.803 -6.395 -17.411 1.00 78.69 71 PHE A O 1
ATOM 565 N N . LEU A 1 72 ? 10.024 -5.209 -16.718 1.00 76.81 72 LEU A N 1
ATOM 566 C CA . LEU A 1 72 ? 9.833 -4.499 -17.984 1.00 76.81 72 LEU A CA 1
ATOM 567 C C . LEU A 1 72 ? 11.021 -3.584 -18.332 1.00 76.81 72 LEU A C 1
ATOM 569 O O . LEU A 1 72 ? 11.387 -3.487 -19.500 1.00 76.81 72 LEU A O 1
ATOM 573 N N . LEU A 1 73 ? 11.657 -2.959 -17.333 1.00 73.44 73 LEU A N 1
ATOM 574 C CA . LEU A 1 73 ? 12.862 -2.140 -17.530 1.00 73.44 73 LEU A CA 1
ATOM 575 C C . LEU A 1 73 ? 14.071 -2.981 -17.974 1.00 73.44 73 LEU A C 1
ATOM 577 O O . LEU A 1 73 ? 14.810 -2.562 -18.860 1.00 73.44 73 LEU A O 1
ATOM 581 N N . ASN A 1 74 ? 14.258 -4.172 -17.396 1.00 71.06 74 ASN A N 1
ATOM 582 C CA . ASN A 1 74 ? 15.378 -5.066 -17.732 1.00 71.06 74 ASN A CA 1
ATOM 583 C C . ASN A 1 74 ? 15.229 -5.753 -19.099 1.00 71.06 74 ASN A C 1
ATOM 585 O O . ASN A 1 74 ? 16.214 -6.196 -19.676 1.00 71.06 74 ASN A O 1
ATOM 589 N N . THR A 1 75 ? 14.012 -5.814 -19.638 1.00 68.25 75 THR A N 1
ATOM 590 C CA . THR A 1 75 ? 13.686 -6.474 -20.914 1.00 68.25 75 THR A CA 1
ATOM 591 C C . THR A 1 75 ? 14.226 -5.716 -22.152 1.00 68.25 75 THR A C 1
ATOM 593 O O . THR A 1 75 ? 14.016 -6.125 -23.288 1.00 68.25 75 THR A O 1
ATOM 596 N N . GLY A 1 76 ? 14.987 -4.629 -21.966 1.00 56.94 76 GLY A N 1
ATOM 597 C CA . GLY A 1 76 ? 15.733 -3.990 -23.057 1.00 56.94 76 GLY A CA 1
ATOM 598 C C . GLY A 1 76 ? 14.885 -3.091 -23.955 1.00 56.94 76 GLY A C 1
ATOM 599 O O . GLY A 1 76 ? 15.183 -2.926 -25.137 1.00 56.94 76 GLY A O 1
ATOM 600 N N . VAL A 1 77 ? 13.823 -2.489 -23.411 1.00 57.44 77 VAL A N 1
ATOM 601 C CA . VAL A 1 77 ? 13.060 -1.464 -24.130 1.00 57.44 77 VAL A CA 1
ATOM 602 C C . VAL A 1 77 ? 13.976 -0.260 -24.363 1.00 57.44 77 VAL A C 1
ATOM 604 O O . VAL A 1 77 ? 14.410 0.394 -23.414 1.00 57.44 77 VAL A O 1
ATOM 607 N N . ASN A 1 78 ? 14.286 0.026 -25.628 1.00 57.56 78 ASN A N 1
ATOM 608 C CA . ASN A 1 78 ? 15.159 1.128 -26.025 1.00 57.56 78 ASN A CA 1
ATOM 609 C C . ASN A 1 78 ? 14.507 2.480 -25.687 1.00 57.56 78 ASN A C 1
ATOM 611 O O . ASN A 1 78 ? 13.806 3.080 -26.501 1.00 57.56 78 ASN A O 1
ATOM 615 N N . MET A 1 79 ? 14.763 2.979 -24.476 1.00 58.06 79 MET A N 1
ATOM 616 C CA . MET A 1 79 ? 14.323 4.304 -24.023 1.00 58.06 79 MET A CA 1
ATOM 617 C C . MET A 1 79 ? 15.066 5.458 -24.716 1.00 58.06 79 MET A C 1
ATOM 619 O O . MET A 1 79 ? 14.664 6.609 -24.561 1.00 58.06 79 MET A O 1
ATOM 623 N N . ASN A 1 80 ? 16.106 5.161 -25.504 1.00 57.25 80 ASN A N 1
ATOM 624 C CA . ASN A 1 80 ? 16.946 6.155 -26.177 1.00 57.25 80 ASN A CA 1
ATOM 625 C C . ASN A 1 80 ? 16.196 7.045 -27.183 1.00 57.25 80 ASN A C 1
ATOM 627 O O . ASN A 1 80 ? 16.639 8.161 -27.430 1.00 57.25 80 ASN A O 1
ATOM 631 N N . GLU A 1 81 ? 15.069 6.596 -27.744 1.00 61.94 81 GLU A N 1
ATOM 632 C CA . GLU A 1 81 ? 14.368 7.329 -28.815 1.00 61.94 81 GLU A CA 1
ATOM 633 C C . GLU A 1 81 ? 13.056 7.999 -28.374 1.00 61.94 81 GLU A C 1
ATOM 635 O O . GLU A 1 81 ? 12.367 8.614 -29.186 1.00 61.94 81 GLU A O 1
ATOM 640 N N . GLY A 1 82 ? 12.674 7.891 -27.099 1.00 66.38 82 GLY A N 1
ATOM 641 C CA . GLY A 1 82 ? 11.377 8.377 -26.625 1.00 66.38 82 GLY A CA 1
ATOM 642 C C . GLY A 1 82 ? 11.442 9.576 -25.679 1.00 66.38 82 GLY A C 1
ATOM 643 O O . GLY A 1 82 ? 12.506 10.001 -25.251 1.00 66.38 82 GLY A O 1
ATOM 644 N N . TYR A 1 83 ? 10.277 10.109 -25.299 1.00 67.94 83 TYR A N 1
ATOM 645 C CA . TYR A 1 83 ? 10.126 11.329 -24.482 1.00 67.94 83 TYR A CA 1
ATOM 646 C C . TYR A 1 83 ? 10.818 11.296 -23.103 1.00 67.94 83 TYR A C 1
ATOM 648 O O . TYR A 1 83 ? 10.989 12.344 -22.483 1.00 67.94 83 TYR A O 1
ATOM 656 N N . LEU A 1 84 ? 11.204 10.114 -22.611 1.00 67.00 84 LEU A N 1
ATOM 657 C CA . LEU A 1 84 ? 11.914 9.926 -21.339 1.00 67.00 84 LEU A CA 1
ATOM 658 C C . LEU A 1 84 ? 13.428 9.695 -21.510 1.00 67.00 84 LEU A C 1
ATOM 660 O O . LEU A 1 84 ? 14.093 9.392 -20.525 1.00 67.00 84 LEU A O 1
ATOM 664 N N . SER A 1 85 ? 13.983 9.861 -22.716 1.00 68.06 85 SER A N 1
ATOM 665 C CA . SER A 1 85 ? 15.418 9.682 -23.002 1.00 68.06 85 SER A CA 1
ATOM 666 C C . SER A 1 85 ? 16.329 10.604 -22.181 1.00 68.06 85 SER A C 1
ATOM 668 O O . SER A 1 85 ? 17.469 10.256 -21.892 1.00 68.06 85 SER A O 1
ATOM 670 N N . ASN A 1 86 ? 15.810 11.756 -21.744 1.00 71.12 86 ASN A N 1
ATOM 671 C CA . ASN A 1 86 ? 16.530 12.711 -20.898 1.00 71.12 86 ASN A CA 1
ATOM 672 C C . ASN A 1 86 ? 16.571 12.316 -19.410 1.00 71.12 86 ASN A C 1
ATOM 674 O O . ASN A 1 86 ? 17.216 13.004 -18.617 1.00 71.12 86 ASN A O 1
ATOM 678 N N . ILE A 1 87 ? 15.858 11.261 -19.001 1.00 70.88 87 ILE A N 1
ATOM 679 C CA . ILE A 1 87 ? 15.825 10.806 -17.610 1.00 70.88 87 ILE A CA 1
ATOM 680 C C . ILE A 1 87 ? 16.795 9.639 -17.455 1.00 70.88 87 ILE A C 1
ATOM 682 O O . ILE A 1 87 ? 16.519 8.517 -17.875 1.00 70.88 87 ILE A O 1
ATOM 686 N N . ASP A 1 88 ? 17.923 9.903 -16.801 1.00 70.06 88 ASP A N 1
ATOM 687 C CA . ASP A 1 88 ? 18.908 8.875 -16.486 1.00 70.06 88 ASP A CA 1
ATOM 688 C C . ASP A 1 88 ? 18.416 7.976 -15.337 1.00 70.06 88 ASP A C 1
ATOM 690 O O . ASP A 1 88 ? 18.641 8.237 -14.152 1.00 70.06 88 ASP A O 1
ATOM 694 N N . LEU A 1 89 ? 17.710 6.904 -15.701 1.00 68.62 89 LEU A N 1
ATOM 695 C CA . LEU A 1 89 ? 17.270 5.857 -14.776 1.00 68.62 89 LEU A CA 1
ATOM 696 C C . LEU A 1 89 ? 18.308 4.739 -14.598 1.00 68.62 89 LEU A C 1
ATOM 698 O O . LEU A 1 89 ? 18.057 3.800 -13.839 1.00 68.62 89 LEU A O 1
ATOM 702 N N . SER A 1 90 ? 19.477 4.847 -15.245 1.00 68.62 90 SER A N 1
ATOM 703 C CA . SER A 1 90 ? 20.497 3.790 -15.265 1.00 68.62 90 SER A CA 1
ATOM 704 C C . SER A 1 90 ? 20.961 3.398 -13.862 1.00 68.62 90 SER A C 1
ATOM 706 O O . SER A 1 90 ? 21.185 2.227 -13.575 1.00 68.62 90 SER A O 1
ATOM 708 N N . LYS A 1 91 ? 21.033 4.358 -12.933 1.00 70.62 91 LYS A N 1
ATOM 709 C CA . LYS A 1 91 ? 21.409 4.100 -11.533 1.00 70.62 91 LYS A CA 1
ATOM 710 C C . LYS A 1 91 ? 20.418 3.188 -10.814 1.00 70.62 91 LYS A C 1
ATOM 712 O O . LYS A 1 91 ? 20.827 2.369 -9.998 1.00 70.62 91 LYS A O 1
ATOM 717 N N . PHE A 1 92 ? 19.128 3.328 -11.110 1.00 68.69 92 PHE A N 1
ATOM 718 C CA . PHE A 1 92 ? 18.080 2.519 -10.497 1.00 68.69 92 PHE A CA 1
ATOM 719 C C . PHE A 1 92 ? 17.999 1.137 -11.147 1.00 68.69 92 PHE A C 1
ATOM 721 O O . PHE A 1 92 ? 17.903 0.135 -10.445 1.00 68.69 92 PHE A O 1
ATOM 728 N N . THR A 1 93 ? 18.110 1.066 -12.476 1.00 67.19 93 THR A N 1
ATOM 729 C CA . THR A 1 93 ? 18.091 -0.214 -13.198 1.00 67.19 93 THR A CA 1
ATOM 730 C C . THR A 1 93 ? 19.333 -1.053 -12.910 1.00 67.19 93 THR A C 1
ATOM 732 O O . THR A 1 93 ? 19.203 -2.255 -12.731 1.00 67.19 93 THR A O 1
ATOM 735 N N . ASN A 1 94 ? 20.514 -0.439 -12.781 1.00 67.38 94 ASN A N 1
ATOM 736 C CA . ASN A 1 94 ? 21.757 -1.147 -12.451 1.00 67.38 94 ASN A CA 1
ATOM 737 C C . ASN A 1 94 ? 21.791 -1.642 -10.999 1.00 67.38 94 ASN A C 1
ATOM 739 O O . ASN A 1 94 ? 22.420 -2.655 -10.716 1.00 67.38 94 ASN A O 1
ATOM 743 N N . ALA A 1 95 ? 21.126 -0.945 -10.073 1.00 70.00 95 ALA A N 1
ATOM 744 C CA . ALA A 1 95 ? 21.024 -1.384 -8.681 1.00 70.00 95 ALA A CA 1
ATOM 745 C C . ALA A 1 95 ? 20.036 -2.550 -8.493 1.00 70.00 95 ALA A C 1
ATOM 747 O O . ALA A 1 95 ? 20.100 -3.250 -7.485 1.00 70.00 95 ALA A O 1
ATOM 748 N N . ILE A 1 96 ? 19.109 -2.736 -9.437 1.00 69.00 96 ILE A N 1
ATOM 749 C CA . ILE A 1 96 ? 18.022 -3.721 -9.361 1.00 69.00 96 ILE A CA 1
ATOM 750 C C . ILE A 1 96 ? 17.978 -4.565 -10.646 1.00 69.00 96 ILE A C 1
ATOM 752 O O . ILE A 1 96 ? 16.916 -4.986 -11.114 1.00 69.00 96 ILE A O 1
ATOM 756 N N . SER A 1 97 ? 19.144 -4.795 -11.250 1.00 63.22 97 SER A N 1
ATOM 757 C CA . SER A 1 97 ? 19.265 -5.649 -12.421 1.00 63.22 97 SER A CA 1
ATOM 758 C C . SER A 1 97 ? 19.191 -7.109 -11.989 1.00 63.22 97 SER A C 1
ATOM 760 O O . SER A 1 97 ? 19.813 -7.543 -11.019 1.00 63.22 97 SER A O 1
ATOM 762 N N . PHE A 1 98 ? 18.380 -7.876 -12.705 1.00 66.00 98 PHE A N 1
ATOM 763 C CA . PHE A 1 98 ? 18.292 -9.320 -12.555 1.00 66.00 98 PHE A CA 1
ATOM 764 C C . PHE A 1 98 ? 18.459 -9.918 -13.943 1.00 66.00 98 PHE A C 1
ATOM 766 O O . PHE A 1 98 ? 17.787 -9.480 -14.880 1.00 66.00 98 PHE A O 1
ATOM 773 N N . GLU A 1 99 ? 19.355 -10.892 -14.089 1.00 62.59 99 GLU A N 1
ATOM 774 C CA . GLU A 1 99 ? 19.538 -11.570 -15.367 1.00 62.59 99 GLU A CA 1
ATOM 775 C C . GLU A 1 99 ? 18.267 -12.347 -15.704 1.00 62.59 99 GLU A C 1
ATOM 777 O O . GLU A 1 99 ? 17.953 -13.376 -15.106 1.00 62.59 99 GLU A O 1
ATOM 782 N N . THR A 1 100 ? 17.494 -11.817 -16.649 1.00 58.34 100 THR A N 1
ATOM 783 C CA . THR A 1 100 ? 16.310 -12.490 -17.160 1.00 58.34 100 THR A CA 1
ATOM 784 C C . THR A 1 100 ? 16.633 -13.066 -18.530 1.00 58.34 100 THR A C 1
ATOM 786 O O . THR A 1 100 ? 17.016 -12.356 -19.453 1.00 58.34 100 THR A O 1
ATOM 789 N N . SER A 1 101 ? 16.502 -14.384 -18.662 1.00 59.41 101 SER A N 1
ATOM 790 C CA . SER A 1 101 ? 16.788 -15.129 -19.897 1.00 59.41 101 SER A CA 1
ATOM 791 C C . SER A 1 101 ? 15.696 -14.956 -20.964 1.00 59.41 101 SER A C 1
ATOM 793 O O . SER A 1 101 ? 15.763 -15.559 -22.034 1.00 59.41 101 SER A O 1
ATOM 795 N N . TYR A 1 102 ? 14.651 -14.188 -20.655 1.00 62.47 102 TYR A N 1
ATOM 796 C CA . TYR A 1 102 ? 13.472 -14.020 -21.489 1.00 62.47 102 TYR A CA 1
ATOM 797 C C . TYR A 1 102 ? 13.626 -12.788 -22.384 1.00 62.47 102 TYR A C 1
ATOM 799 O O . TYR A 1 102 ? 13.493 -11.658 -21.928 1.00 62.47 102 TYR A O 1
ATOM 807 N N . ASN A 1 103 ? 13.844 -13.014 -23.681 1.00 60.53 103 ASN A N 1
ATOM 808 C CA . ASN A 1 103 ? 13.762 -11.973 -24.708 1.00 60.53 103 ASN A CA 1
ATOM 809 C C . ASN A 1 103 ? 12.292 -11.671 -25.026 1.00 60.53 103 ASN A C 1
ATOM 811 O O . ASN A 1 103 ? 11.745 -12.132 -26.029 1.00 60.53 103 ASN A O 1
ATOM 815 N N . LEU A 1 104 ? 11.624 -10.935 -24.142 1.00 65.69 104 LEU A N 1
ATOM 816 C CA . LEU A 1 104 ? 10.309 -10.376 -24.436 1.00 65.69 104 LEU A CA 1
ATOM 817 C C . LEU A 1 104 ? 10.500 -9.057 -25.189 1.00 65.69 104 LEU A C 1
ATOM 819 O O . LEU A 1 104 ? 11.337 -8.246 -24.830 1.00 65.69 104 LEU A O 1
ATOM 823 N N . ASN A 1 105 ? 9.739 -8.825 -26.254 1.00 69.06 105 ASN A N 1
ATOM 824 C CA . ASN A 1 105 ? 9.785 -7.553 -26.969 1.00 69.06 105 ASN A CA 1
ATOM 825 C C . ASN A 1 105 ? 8.536 -6.750 -26.600 1.00 69.06 105 ASN A C 1
ATOM 827 O O . ASN A 1 105 ? 7.427 -7.080 -27.024 1.00 69.06 105 ASN A O 1
ATOM 831 N N . VAL A 1 106 ? 8.701 -5.742 -25.745 1.00 71.69 106 VAL A N 1
ATOM 832 C CA . VAL A 1 106 ? 7.607 -4.886 -25.271 1.00 71.69 106 VAL A CA 1
ATOM 833 C C . VAL A 1 106 ? 7.680 -3.546 -25.993 1.00 71.69 106 VAL A C 1
ATOM 835 O O . VAL A 1 106 ? 8.734 -2.922 -26.057 1.00 71.69 106 VAL A O 1
ATOM 838 N N . SER A 1 107 ? 6.550 -3.080 -26.530 1.00 80.31 107 SER A N 1
ATOM 839 C CA . SER A 1 107 ? 6.494 -1.774 -27.202 1.00 80.31 107 SER A CA 1
ATOM 840 C C . SER A 1 107 ? 6.751 -0.607 -26.235 1.00 80.31 107 SER A C 1
ATOM 842 O O . SER A 1 107 ? 6.298 -0.628 -25.087 1.00 80.31 107 SER A O 1
ATOM 844 N N . ASN A 1 108 ? 7.388 0.463 -26.726 1.00 77.06 108 ASN A N 1
ATOM 845 C CA . ASN A 1 108 ? 7.626 1.692 -25.954 1.00 77.06 108 ASN A CA 1
ATOM 846 C C . ASN A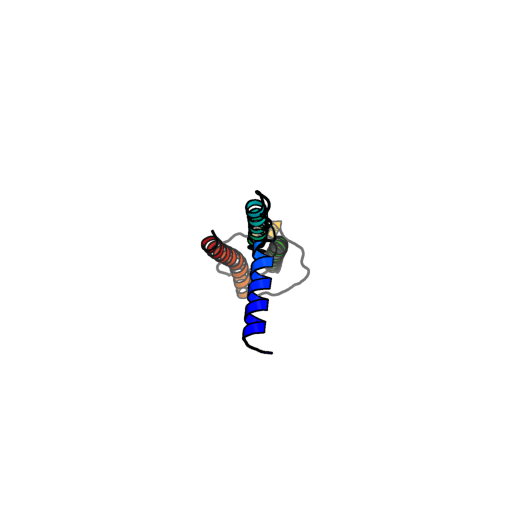 1 108 ? 6.321 2.273 -25.372 1.00 77.06 108 ASN A C 1
ATOM 848 O O . ASN A 1 108 ? 6.286 2.716 -24.227 1.00 77.06 108 ASN A O 1
ATOM 852 N N . THR A 1 109 ? 5.218 2.214 -26.125 1.00 83.19 109 THR A N 1
ATOM 853 C CA . THR A 1 109 ? 3.901 2.687 -25.670 1.00 83.19 109 THR A CA 1
ATOM 854 C C . THR A 1 109 ? 3.374 1.886 -24.481 1.00 83.19 109 THR A C 1
ATOM 856 O O . THR A 1 109 ? 2.882 2.476 -23.519 1.00 83.19 109 THR A O 1
ATOM 859 N N . ALA A 1 110 ? 3.501 0.554 -24.512 1.00 81.69 110 ALA A N 1
ATOM 860 C CA . ALA A 1 110 ? 3.092 -0.291 -23.391 1.00 81.69 110 ALA A CA 1
ATOM 861 C C . ALA A 1 110 ? 3.920 0.020 -22.136 1.00 81.69 110 ALA A C 1
ATOM 863 O O . ALA A 1 110 ? 3.362 0.148 -21.048 1.00 81.69 110 ALA A O 1
ATOM 864 N N . MET A 1 111 ? 5.228 0.228 -22.302 1.00 78.62 111 MET A N 1
ATOM 865 C CA . MET A 1 111 ? 6.131 0.601 -21.215 1.00 78.62 111 MET A CA 1
ATOM 866 C C . MET A 1 111 ? 5.720 1.916 -20.538 1.00 78.62 111 MET A C 1
ATOM 868 O O . MET A 1 111 ? 5.578 1.968 -19.315 1.00 78.62 111 MET A O 1
ATOM 872 N N . TYR A 1 112 ? 5.457 2.968 -21.323 1.00 81.94 112 TYR A N 1
ATOM 873 C CA . TYR A 1 112 ? 4.969 4.241 -20.781 1.00 81.94 112 TYR A CA 1
ATOM 874 C C . TYR A 1 112 ? 3.623 4.093 -20.071 1.00 81.94 112 TYR A C 1
ATOM 876 O O . TYR A 1 112 ? 3.427 4.689 -19.012 1.00 81.94 112 TYR A O 1
ATOM 884 N N . GLY A 1 113 ? 2.726 3.257 -20.604 1.00 85.88 113 GLY A N 1
ATOM 885 C CA . GLY A 1 113 ? 1.462 2.920 -19.953 1.00 85.88 113 GLY A CA 1
ATOM 886 C C . GLY A 1 113 ? 1.659 2.274 -18.580 1.00 85.88 113 GLY A C 1
ATOM 887 O O . GLY A 1 113 ? 1.012 2.678 -17.616 1.00 85.88 113 GLY A O 1
ATOM 888 N N . PHE A 1 114 ? 2.591 1.325 -18.457 1.00 83.19 114 PHE A N 1
ATOM 889 C CA . PHE A 1 114 ? 2.901 0.678 -17.179 1.00 83.19 114 PHE A CA 1
ATOM 890 C C . PHE A 1 114 ? 3.530 1.634 -16.164 1.00 83.19 114 PHE A C 1
ATOM 892 O O . PHE A 1 114 ? 3.106 1.638 -15.011 1.00 83.19 114 PHE A O 1
ATOM 899 N N . ILE A 1 115 ? 4.479 2.479 -16.580 1.00 82.06 115 ILE A N 1
ATOM 900 C CA . ILE A 1 115 ? 5.077 3.500 -15.701 1.00 82.06 115 ILE A CA 1
ATOM 901 C C . ILE A 1 115 ? 3.998 4.474 -15.212 1.00 82.06 115 ILE A C 1
ATOM 903 O O . ILE A 1 115 ? 3.913 4.771 -14.019 1.00 82.06 115 ILE A O 1
ATOM 907 N N . PHE A 1 116 ? 3.135 4.932 -16.121 1.00 87.19 116 PHE A N 1
ATOM 908 C CA . PHE A 1 116 ? 2.014 5.800 -15.779 1.00 87.19 116 PHE A CA 1
ATOM 909 C C . PHE A 1 116 ? 1.065 5.133 -14.775 1.00 87.19 116 PHE A C 1
ATOM 911 O O . PHE A 1 116 ? 0.718 5.745 -13.765 1.00 87.19 116 PHE A O 1
ATOM 918 N N . LEU A 1 117 ? 0.689 3.870 -14.996 1.00 87.94 117 LEU A N 1
ATOM 919 C CA . LEU A 1 117 ? -0.157 3.108 -14.071 1.00 87.94 117 LEU A CA 1
ATOM 920 C C . LEU A 1 117 ? 0.504 2.914 -12.703 1.00 87.94 117 LEU A C 1
ATOM 922 O O . LEU A 1 117 ? -0.155 3.107 -11.680 1.00 87.94 117 LEU A O 1
ATOM 926 N N . ALA A 1 118 ? 1.797 2.585 -12.676 1.00 85.94 118 ALA A N 1
ATOM 927 C CA . ALA A 1 118 ? 2.557 2.393 -11.444 1.00 85.94 118 ALA A CA 1
ATOM 928 C C . ALA A 1 118 ? 2.568 3.656 -10.568 1.00 85.94 118 ALA A C 1
ATOM 930 O O . ALA A 1 118 ? 2.509 3.551 -9.345 1.00 85.94 118 ALA A O 1
ATOM 931 N N . ILE A 1 119 ? 2.575 4.845 -11.181 1.00 87.06 119 ILE A N 1
ATOM 932 C CA . ILE A 1 119 ? 2.476 6.134 -10.479 1.00 87.06 119 ILE A CA 1
ATOM 933 C C . ILE A 1 119 ? 1.016 6.477 -10.140 1.00 87.06 119 ILE A C 1
ATOM 935 O O . ILE A 1 119 ? 0.725 6.971 -9.049 1.00 87.06 119 ILE A O 1
ATOM 939 N N . MET A 1 120 ? 0.074 6.212 -11.048 1.00 89.62 120 MET A N 1
ATOM 940 C CA . MET A 1 120 ? -1.327 6.605 -10.884 1.00 89.62 120 MET A CA 1
ATOM 941 C C . MET A 1 120 ? -2.030 5.829 -9.763 1.00 89.62 120 MET A C 1
ATOM 943 O O . MET A 1 120 ? -2.787 6.426 -8.999 1.00 89.62 120 MET A O 1
ATOM 947 N N . ILE A 1 121 ? -1.774 4.524 -9.633 1.00 87.44 121 ILE A N 1
ATOM 948 C CA . ILE A 1 121 ? -2.385 3.662 -8.607 1.00 87.44 121 ILE A CA 1
ATOM 949 C C . ILE A 1 121 ? -2.180 4.229 -7.186 1.00 87.44 121 ILE A C 1
ATOM 951 O O . ILE A 1 121 ? -3.178 4.526 -6.525 1.00 87.44 121 ILE A O 1
ATOM 955 N N . PRO A 1 122 ? -0.950 4.466 -6.686 1.00 84.44 122 PRO A N 1
ATOM 956 C CA . PRO A 1 122 ? -0.756 4.982 -5.329 1.00 84.44 122 PRO A CA 1
ATOM 957 C C . PRO A 1 122 ? -1.393 6.363 -5.119 1.00 84.44 122 PRO A C 1
ATOM 959 O O . PRO A 1 122 ? -1.939 6.621 -4.044 1.00 84.44 122 PRO A O 1
ATOM 962 N N . ILE A 1 123 ? -1.408 7.222 -6.146 1.00 88.12 123 ILE A N 1
ATOM 963 C CA . ILE A 1 123 ? -2.095 8.523 -6.098 1.00 88.12 123 ILE A CA 1
ATOM 964 C C . ILE A 1 123 ? -3.607 8.336 -5.927 1.00 88.12 123 ILE A C 1
ATOM 966 O O . ILE A 1 123 ? -4.209 8.962 -5.051 1.00 88.12 123 ILE A O 1
ATOM 970 N N . GLN A 1 124 ? -4.223 7.458 -6.725 1.00 87.50 124 GLN A N 1
ATOM 971 C CA . GLN A 1 124 ? -5.653 7.154 -6.627 1.00 87.50 124 GLN A CA 1
ATOM 972 C C . GLN A 1 124 ? -6.011 6.647 -5.234 1.00 87.50 124 GLN A C 1
ATOM 974 O O . GLN A 1 124 ? -7.001 7.080 -4.646 1.00 87.50 124 GLN A O 1
ATOM 979 N N . ILE A 1 125 ? -5.176 5.784 -4.663 1.00 84.19 125 ILE A N 1
ATOM 980 C CA . ILE A 1 125 ? -5.425 5.241 -3.331 1.00 84.19 125 ILE A CA 1
ATOM 981 C C . ILE A 1 125 ? -5.251 6.291 -2.238 1.00 84.19 125 ILE A C 1
ATOM 983 O O . ILE A 1 125 ? -6.087 6.352 -1.336 1.00 84.19 125 ILE A O 1
ATOM 987 N N . GLY A 1 126 ? -4.248 7.165 -2.338 1.00 83.0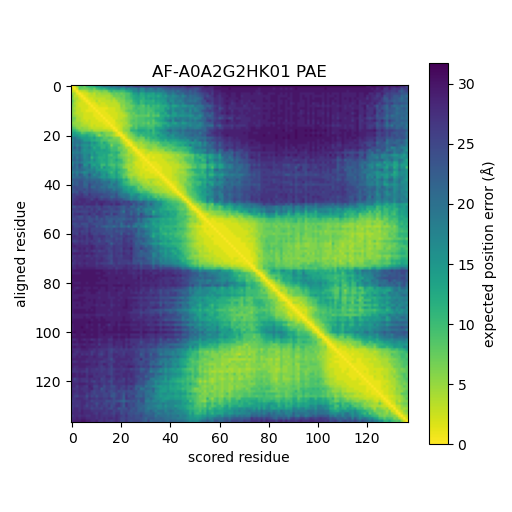6 126 GLY A N 1
ATOM 988 C CA . GLY A 1 126 ? -4.116 8.314 -1.442 1.00 83.06 126 GLY A CA 1
ATOM 989 C C . GLY A 1 126 ? -5.343 9.230 -1.497 1.00 83.06 126 GLY A C 1
ATOM 990 O O . GLY A 1 126 ? -5.879 9.614 -0.455 1.00 83.06 126 GLY A O 1
ATOM 991 N N . TYR A 1 127 ? -5.846 9.513 -2.701 1.00 84.06 127 TYR A N 1
ATOM 992 C CA . TYR A 1 127 ? -7.046 10.326 -2.902 1.00 84.06 127 TYR A CA 1
ATOM 993 C C . TYR A 1 127 ? -8.307 9.675 -2.307 1.00 84.06 127 TYR A C 1
ATOM 995 O O . TYR A 1 127 ? -9.045 10.328 -1.562 1.00 84.06 127 TYR A O 1
ATOM 1003 N N . LEU A 1 128 ? -8.544 8.385 -2.587 1.00 80.25 128 LEU A N 1
ATOM 1004 C CA . LEU A 1 128 ? -9.690 7.648 -2.040 1.00 80.25 128 LEU A CA 1
ATOM 1005 C C . LEU A 1 128 ? -9.624 7.558 -0.512 1.00 80.25 128 LEU A C 1
ATOM 1007 O O . LEU A 1 128 ? -10.639 7.781 0.152 1.00 80.25 128 LEU A O 1
ATOM 1011 N N . LYS A 1 129 ? -8.437 7.287 0.042 1.00 73.62 129 LYS A N 1
ATOM 1012 C CA . LYS A 1 129 ? -8.221 7.232 1.490 1.00 73.62 129 LYS A CA 1
ATOM 1013 C C . LYS A 1 129 ? -8.520 8.581 2.144 1.00 73.62 129 LYS A C 1
ATOM 1015 O O . LYS A 1 129 ? -9.304 8.634 3.082 1.00 73.62 129 LYS A O 1
ATOM 1020 N N . ASN A 1 130 ? -7.988 9.676 1.601 1.00 71.88 130 ASN A N 1
ATOM 1021 C CA . ASN A 1 130 ? -8.198 11.014 2.161 1.00 71.88 130 ASN A CA 1
ATOM 1022 C C . ASN A 1 130 ? -9.673 11.461 2.111 1.00 71.88 130 ASN A C 1
ATOM 1024 O O . ASN A 1 130 ? -10.163 12.146 3.008 1.00 71.88 130 ASN A O 1
ATOM 1028 N N . ARG A 1 131 ? -10.416 11.053 1.073 1.00 76.19 131 ARG A N 1
ATOM 1029 C CA . ARG A 1 131 ? -11.860 11.321 0.974 1.00 76.19 131 ARG A CA 1
ATOM 1030 C C . ARG A 1 131 ? -12.672 10.528 2.001 1.00 76.19 131 ARG A C 1
ATOM 1032 O O . ARG A 1 131 ? -13.681 11.041 2.481 1.00 76.19 131 ARG A O 1
ATOM 1039 N N . HIS A 1 132 ? -12.271 9.293 2.295 1.00 66.06 132 HIS A N 1
ATOM 1040 C CA . HIS A 1 132 ? -12.939 8.446 3.281 1.00 66.06 132 HIS A CA 1
ATOM 1041 C C . HIS A 1 132 ? -12.642 8.923 4.710 1.00 66.06 132 HIS A C 1
ATOM 1043 O O . HIS A 1 132 ? -13.574 9.107 5.488 1.00 66.06 132 HIS A O 1
ATOM 1049 N N . ASP A 1 133 ? -11.379 9.246 5.003 1.00 63.31 133 ASP A N 1
ATOM 1050 C CA . ASP A 1 133 ? -10.938 9.780 6.299 1.00 63.31 133 ASP A CA 1
ATOM 1051 C C . ASP A 1 133 ? -11.658 11.106 6.643 1.00 63.31 133 ASP A C 1
ATOM 1053 O O . ASP A 1 133 ? -11.981 11.348 7.798 1.00 63.31 133 ASP A O 1
ATOM 1057 N N . ARG A 1 134 ? -12.009 11.937 5.644 1.00 60.78 134 ARG A N 1
ATOM 1058 C CA . ARG A 1 134 ? -12.797 13.177 5.836 1.00 60.78 134 ARG A CA 1
ATOM 1059 C C . ARG A 1 134 ? -14.295 12.983 6.107 1.00 60.78 134 ARG A C 1
ATOM 1061 O O . ARG A 1 134 ? -14.960 13.964 6.418 1.00 60.78 134 ARG A O 1
ATOM 1068 N N . LYS A 1 135 ? -14.858 11.790 5.889 1.00 57.78 135 LYS A N 1
ATOM 1069 C CA . LYS A 1 135 ? -16.300 11.525 6.079 1.00 57.78 135 LYS A CA 1
ATOM 1070 C C . LYS A 1 135 ? -16.628 10.814 7.392 1.00 57.78 135 LYS A C 1
ATOM 1072 O O . LYS A 1 135 ? -17.797 10.789 7.761 1.00 57.78 135 LYS A O 1
ATOM 1077 N N . PHE A 1 136 ? -15.633 10.222 8.048 1.00 54.66 136 PHE A N 1
ATOM 1078 C CA . PHE A 1 136 ? -15.810 9.389 9.243 1.00 54.66 136 PHE A CA 1
ATOM 1079 C C . PHE A 1 136 ? -14.979 9.855 10.447 1.00 54.66 136 PHE A C 1
ATOM 1081 O O . PHE A 1 136 ? -14.877 9.126 11.430 1.00 54.66 136 PHE A O 1
ATOM 1088 N N . ASN A 1 137 ? -14.418 11.061 10.365 1.00 47.09 137 ASN A N 1
ATOM 1089 C CA . ASN A 1 137 ? -13.773 11.798 11.447 1.00 47.09 137 ASN A CA 1
ATOM 1090 C C . ASN A 1 137 ? -14.445 13.171 11.548 1.00 47.09 137 ASN A C 1
ATOM 1092 O O . ASN A 1 137 ? -14.555 13.689 12.676 1.00 47.09 137 ASN A O 1
#

pLDDT: mean 75.45, std 10.64, range [47.09, 91.19]

Sequence (137 aa):
MNDKDNHLLDDFINKMIKETPIEKPSADFSGNVMDAINTLELKKAKRAFEPLISKKVWLLISAGIITLTIFLLNTGVNMNEGYLSNIDLSKFTNAISFETSYNLNVSNTAMYGFIFLAIMIPIQIGYLKNRHDRKFN

Radius of gyration: 36.06 Å; Cα contacts (8 Å, |Δi|>4): 37; chains: 1; bounding box: 94×30×77 Å

Mean predicted aligned error: 16.43 Å

Solvent-accessible surface area (backbone atoms only — not comparable to full-atom values): 8408 Å² total; per-residue (Å²): 137,58,76,69,58,54,54,54,50,52,53,50,52,53,47,54,60,69,71,44,80,79,82,71,73,61,94,56,48,66,57,53,51,50,50,52,47,49,53,51,50,51,53,53,57,69,64,58,79,76,63,98,64,51,72,66,58,51,51,50,53,52,50,51,54,50,54,52,53,47,50,58,61,68,44,64,57,76,50,80,84,45,99,62,46,87,57,87,52,60,71,61,49,67,76,61,66,65,96,68,92,64,88,53,90,65,55,71,67,59,52,52,50,50,56,48,45,67,55,45,52,60,51,52,50,52,52,54,48,55,58,51,56,68,75,79,110

Foldseek 3Di:
DDPVVVVVVVVVVVVVVVPPPDPDPPPCPVVVVVVVVVVVVVVVVVVPDPDPDDPVNVVVVLVVLVVVLLVVVLLDAPPCPDPCVVPPCVVVNVVVPDDDPDNDDDHPVVSVVSVCCSVVVVVVVVVVVVVVVVVPD